Protein AF-A0A258KC80-F1 (afdb_monomer)

Foldseek 3Di:
DQQQDAAEQFDDPVRCPVCVLNVQLPNNVSYHPAPVSSVVVVVVCVVDPPVNVVSSVSSVVCVVPGRNPPVVVVVVVVVVVVVVCVVCVVVVNDDDDDCFCVVVQVVLVVVPPDPVDDNRRDPCPLVSSLVSVLVVCVVPNGDADPPRRHPVSSVVSVVD

Nearest PDB structures (foldseek):
  2xgm-assembly1_A  TM=9.323E-01  e=7.558E-03  Xanthomonas campestris
  5lvv-assembly1_A  TM=9.078E-01  e=8.008E-03  Homo sapiens
  2vsy-assembly1_A  TM=9.248E-01  e=1.700E-02  Xanthomonas campestris pv. campestris str. ATCC 33913
  5vie-assembly1_A  TM=9.342E-01  e=1.909E-02  Homo sapiens
  5djs-assembly1_A  TM=9.200E-01  e=2.271E-02  Thermobaculum terrenum

pLDDT: mean 93.63, std 6.07, range [62.66, 98.62]

Solvent-accessible surface area (backbone atoms only — not comparable to full-atom values): 9438 Å² total; per-residue (Å²): 136,49,74,80,65,77,38,65,34,43,92,51,73,81,44,29,48,64,37,51,50,33,41,34,54,71,42,56,92,34,50,22,81,44,72,66,56,39,53,54,50,52,51,50,46,73,72,32,64,65,62,45,48,52,51,26,52,50,34,57,74,37,53,92,74,23,65,66,66,40,59,69,59,51,52,51,57,51,51,53,49,51,52,50,56,49,51,34,51,76,69,70,62,62,84,79,79,88,61,74,66,46,68,60,52,53,53,50,49,60,72,63,67,38,99,92,49,68,69,78,73,58,86,61,60,64,61,55,51,47,54,53,48,39,59,46,30,78,78,51,80,70,80,65,43,96,81,86,47,30,65,68,54,49,56,58,49,76,74,108

Sequence (160 aa):
MAVPVLTLSGRGFASRVCGSLVRSAGLPELVCATAEDYVERAVALGADREGTRALHDRLEAHRSTCVLFDMDLLVRSVEDLFHDMVAEYQAGQRPTPNIANLEAYLEIGIELDRDDREMLTEVDFESLYKTALTRRHLARPLGPDNRLWTAEDIAAAERR

Radius of gyration: 21.9 Å; Cα contacts (8 Å, |Δi|>4): 125; chains: 1; bounding box: 41×44×55 Å

Structure (mmCIF, N/CA/C/O backbone):
data_AF-A0A258KC80-F1
#
_entry.id   AF-A0A258KC80-F1
#
loop_
_atom_site.group_PDB
_atom_site.id
_atom_site.type_symbol
_atom_site.label_atom_id
_atom_site.label_alt_id
_atom_site.label_comp_id
_atom_site.label_asym_id
_atom_site.label_entity_id
_atom_site.label_seq_id
_atom_site.pdbx_PDB_ins_code
_atom_site.Cartn_x
_atom_site.Cartn_y
_atom_site.Cartn_z
_atom_site.occupancy
_atom_site.B_iso_or_equiv
_atom_site.auth_seq_id
_atom_site.auth_comp_id
_atom_site.auth_asym_id
_atom_site.auth_atom_id
_atom_site.pdbx_PDB_model_num
ATOM 1 N N . MET A 1 1 ? 0.095 -5.485 -25.892 1.00 66.56 1 MET A N 1
ATOM 2 C CA . MET A 1 1 ? 0.895 -4.290 -25.570 1.00 66.56 1 MET A CA 1
ATOM 3 C C . MET A 1 1 ? 1.694 -4.620 -24.321 1.00 66.56 1 MET A C 1
ATOM 5 O O . MET A 1 1 ? 1.086 -4.747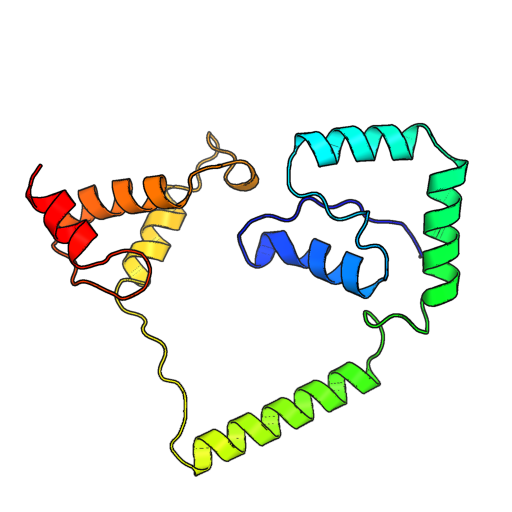 -23.267 1.00 66.56 1 MET A O 1
ATOM 9 N N . ALA A 1 2 ? 3.001 -4.836 -24.462 1.00 89.44 2 ALA A N 1
ATOM 10 C CA . ALA A 1 2 ? 3.934 -5.211 -23.396 1.00 89.44 2 ALA A CA 1
ATOM 11 C C . ALA A 1 2 ? 4.829 -4.020 -23.013 1.00 89.44 2 ALA A C 1
ATOM 13 O O . ALA A 1 2 ? 6.051 -4.074 -23.104 1.00 89.44 2 ALA A O 1
ATOM 14 N N . VAL A 1 3 ? 4.208 -2.896 -22.649 1.00 95.69 3 VAL A N 1
ATOM 15 C CA . VAL A 1 3 ? 4.941 -1.673 -22.293 1.00 95.69 3 VAL A CA 1
ATOM 16 C C . VAL A 1 3 ? 5.338 -1.745 -20.815 1.00 95.69 3 VAL A C 1
ATOM 18 O O . VAL A 1 3 ? 4.438 -1.846 -19.978 1.00 95.69 3 VAL A O 1
ATOM 21 N N . PRO A 1 4 ? 6.639 -1.693 -20.469 1.00 96.12 4 PRO A N 1
ATOM 22 C CA . PRO A 1 4 ? 7.069 -1.642 -19.076 1.00 96.12 4 PRO A CA 1
ATOM 23 C C . PRO A 1 4 ? 6.540 -0.387 -18.374 1.00 96.12 4 PRO A C 1
ATOM 25 O O . PRO A 1 4 ? 6.589 0.708 -18.933 1.00 96.12 4 PRO A O 1
ATOM 28 N N . VAL A 1 5 ? 6.048 -0.546 -17.144 1.00 97.50 5 VAL A N 1
ATOM 29 C CA . VAL A 1 5 ? 5.516 0.554 -16.327 1.00 97.50 5 VAL A CA 1
ATOM 30 C C . VAL A 1 5 ? 6.398 0.731 -15.100 1.00 97.50 5 VAL A C 1
ATOM 32 O O . VAL A 1 5 ? 6.487 -0.166 -14.265 1.00 97.50 5 VAL A O 1
ATOM 35 N N . LEU A 1 6 ? 7.035 1.896 -14.997 1.00 98.25 6 LEU A N 1
ATOM 36 C CA . LEU A 1 6 ? 7.726 2.349 -13.794 1.00 98.25 6 LEU A CA 1
ATOM 37 C C . LEU A 1 6 ? 6.710 3.003 -12.851 1.00 98.25 6 LEU A C 1
ATOM 39 O O . LEU A 1 6 ? 5.876 3.787 -13.299 1.00 98.25 6 LEU A O 1
ATOM 43 N N . THR A 1 7 ? 6.764 2.700 -11.555 1.00 97.38 7 THR A N 1
ATOM 44 C CA . THR A 1 7 ? 5.806 3.240 -10.576 1.00 97.38 7 THR A CA 1
ATOM 45 C C . THR A 1 7 ? 6.458 3.524 -9.234 1.00 97.38 7 THR A C 1
ATOM 47 O O . THR A 1 7 ? 7.255 2.731 -8.746 1.00 97.38 7 THR A O 1
ATOM 50 N N . LEU A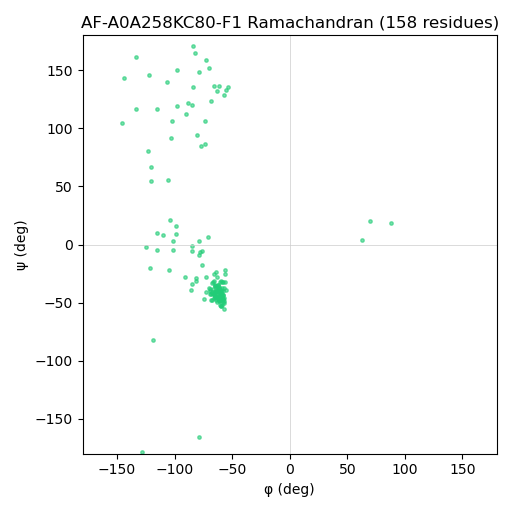 1 8 ? 6.040 4.605 -8.578 1.00 95.81 8 LEU A N 1
ATOM 51 C CA . LEU A 1 8 ? 6.329 4.866 -7.169 1.00 95.81 8 LEU A CA 1
ATOM 52 C C . LEU A 1 8 ? 5.242 4.219 -6.300 1.00 95.81 8 LEU A C 1
ATOM 54 O O . LEU A 1 8 ? 4.061 4.500 -6.487 1.00 95.81 8 LEU A O 1
ATOM 58 N N . SER A 1 9 ? 5.617 3.325 -5.383 1.00 93.88 9 SER A N 1
ATOM 59 C CA . SER A 1 9 ? 4.677 2.733 -4.424 1.00 93.88 9 SER A CA 1
ATOM 60 C C . SER A 1 9 ? 4.595 3.569 -3.157 1.00 93.88 9 SER A C 1
ATOM 62 O O . SER A 1 9 ? 5.533 3.591 -2.366 1.00 93.88 9 SER A O 1
ATOM 64 N N . GLY A 1 10 ? 3.441 4.196 -2.941 1.00 89.25 10 GLY A N 1
ATOM 65 C CA . GLY A 1 10 ? 3.165 4.930 -1.710 1.00 89.25 10 GLY A CA 1
ATOM 66 C C . GLY A 1 10 ? 2.780 4.025 -0.531 1.00 89.25 10 GLY A C 1
ATOM 67 O O . GLY A 1 10 ? 2.946 2.799 -0.540 1.00 89.25 10 GLY A O 1
ATOM 68 N N . ARG A 1 11 ? 2.230 4.653 0.513 1.00 85.81 11 ARG A N 1
ATOM 69 C CA . ARG A 1 11 ? 1.798 3.979 1.753 1.00 85.81 11 ARG A CA 1
ATOM 70 C C . ARG A 1 11 ? 0.336 3.525 1.724 1.00 85.81 11 ARG A C 1
ATOM 72 O O . ARG A 1 11 ? -0.016 2.559 2.394 1.00 85.81 11 ARG A O 1
ATOM 79 N N . GLY A 1 12 ? -0.506 4.223 0.964 1.00 85.50 12 GLY A N 1
ATOM 80 C CA . GLY A 1 12 ? -1.939 3.954 0.860 1.00 85.50 12 GLY A CA 1
ATOM 81 C C . GLY A 1 12 ? -2.268 2.836 -0.128 1.00 85.50 12 GLY A C 1
ATOM 82 O O . GLY A 1 12 ? -1.455 2.464 -0.969 1.00 85.50 12 GLY A O 1
ATOM 83 N N . PHE A 1 13 ? -3.493 2.316 -0.056 1.00 89.75 13 PHE A N 1
ATOM 84 C CA . PHE A 1 13 ? -3.962 1.279 -0.979 1.00 89.75 13 PHE A CA 1
ATOM 85 C C . PHE A 1 13 ? -3.907 1.748 -2.443 1.00 89.75 13 PHE A C 1
ATOM 87 O O . PHE A 1 13 ? -3.277 1.101 -3.279 1.00 89.75 13 PHE A O 1
ATOM 94 N N . ALA A 1 14 ? -4.500 2.912 -2.740 1.00 89.75 14 ALA A N 1
ATOM 95 C CA . ALA A 1 14 ? -4.586 3.445 -4.101 1.00 89.75 14 ALA A CA 1
ATOM 96 C C . ALA A 1 14 ? -3.202 3.673 -4.736 1.00 89.75 14 ALA A C 1
ATOM 98 O O . ALA A 1 14 ? -2.987 3.327 -5.896 1.00 89.75 14 ALA A O 1
ATOM 99 N N . SER A 1 15 ? -2.231 4.156 -3.956 1.00 91.00 15 SER A N 1
ATOM 100 C CA . SER A 1 15 ? -0.863 4.413 -4.423 1.00 91.00 15 SER A CA 1
ATOM 101 C C . SER A 1 15 ? 0.016 3.164 -4.532 1.00 91.00 15 SER A C 1
ATOM 103 O O . SER A 1 15 ? 1.190 3.264 -4.883 1.00 91.00 15 SER A O 1
ATOM 105 N N . ARG A 1 16 ? -0.532 1.975 -4.258 1.00 95.06 16 ARG A N 1
ATOM 106 C CA . ARG A 1 16 ? 0.169 0.686 -4.373 1.00 95.06 16 ARG A CA 1
ATOM 107 C C . ARG A 1 16 ? -0.424 -0.234 -5.435 1.00 95.06 16 ARG A C 1
ATOM 109 O O . ARG A 1 16 ? 0.164 -1.281 -5.703 1.00 95.06 16 ARG A O 1
ATOM 116 N N . VAL A 1 17 ? -1.537 0.152 -6.070 1.00 97.25 17 VAL A N 1
ATOM 117 C CA . VAL A 1 17 ? -2.198 -0.658 -7.108 1.00 97.25 17 VAL A CA 1
ATOM 118 C C . VAL A 1 17 ? -1.229 -0.955 -8.247 1.00 97.25 17 VAL A C 1
ATOM 120 O O . VAL A 1 17 ? -0.954 -2.119 -8.525 1.00 97.25 17 VAL A O 1
ATOM 123 N N . CYS A 1 18 ? -0.638 0.079 -8.855 1.00 97.44 18 CYS A N 1
ATOM 124 C CA . CYS A 1 18 ? 0.302 -0.107 -9.960 1.00 97.44 18 CYS A CA 1
ATOM 125 C C . CYS A 1 18 ? 1.514 -0.957 -9.541 1.00 97.44 18 CYS A C 1
ATOM 127 O O . CYS A 1 18 ? 1.883 -1.889 -10.250 1.00 97.44 18 CYS A O 1
ATOM 129 N N . GLY A 1 19 ? 2.056 -0.728 -8.339 1.00 97.31 19 GLY A N 1
ATOM 130 C CA . GLY A 1 19 ? 3.136 -1.546 -7.782 1.00 97.31 19 GLY A CA 1
ATOM 131 C C . GLY A 1 19 ? 2.776 -3.030 -7.657 1.00 97.31 19 GLY A C 1
ATOM 132 O O . GLY A 1 19 ? 3.603 -3.886 -7.970 1.00 97.31 19 GLY A O 1
ATOM 133 N N . SER A 1 20 ? 1.544 -3.355 -7.254 1.00 97.50 20 SER A N 1
ATOM 134 C CA . SER A 1 20 ? 1.054 -4.739 -7.229 1.00 97.50 20 SER A CA 1
ATOM 135 C C . SER A 1 20 ? 0.963 -5.332 -8.634 1.00 97.50 20 SER A C 1
ATOM 137 O O . SER A 1 20 ? 1.414 -6.454 -8.842 1.00 97.50 20 SER A O 1
ATOM 139 N N . LEU A 1 21 ? 0.429 -4.584 -9.608 1.00 97.19 21 LEU A N 1
ATOM 140 C CA . LEU A 1 21 ? 0.292 -5.058 -10.991 1.00 97.19 21 LEU A CA 1
ATOM 141 C C . LEU A 1 21 ? 1.663 -5.343 -11.617 1.00 97.19 21 LEU A C 1
ATOM 143 O O . LEU A 1 21 ? 1.866 -6.398 -12.209 1.00 97.19 21 LEU A O 1
ATOM 147 N N . VAL A 1 22 ? 2.619 -4.431 -11.431 1.00 97.62 22 VAL A N 1
ATOM 148 C CA . VAL A 1 22 ? 3.995 -4.548 -11.935 1.00 97.62 22 VAL A CA 1
ATOM 149 C C . VAL A 1 22 ? 4.711 -5.768 -11.340 1.00 97.62 22 VAL A C 1
ATOM 151 O O . VAL A 1 22 ? 5.382 -6.508 -12.063 1.00 97.62 22 VAL A O 1
ATOM 154 N N . ARG A 1 23 ? 4.518 -6.045 -10.041 1.00 97.62 23 ARG A N 1
ATOM 155 C CA . ARG A 1 23 ? 5.031 -7.267 -9.397 1.00 97.62 23 ARG A CA 1
ATOM 156 C C . ARG A 1 23 ? 4.390 -8.525 -9.978 1.00 97.62 23 ARG A C 1
ATOM 158 O O . ARG A 1 23 ? 5.116 -9.445 -10.342 1.00 97.62 23 ARG A O 1
ATOM 165 N N . SER A 1 24 ? 3.064 -8.551 -10.121 1.00 97.19 24 SER A N 1
ATOM 166 C CA . SER A 1 24 ? 2.337 -9.691 -10.701 1.00 97.19 24 SER A CA 1
ATOM 167 C C . SER A 1 24 ? 2.655 -9.923 -12.184 1.00 97.19 24 SER A C 1
ATOM 169 O O . SER A 1 24 ? 2.545 -11.050 -12.666 1.00 97.19 24 SER A O 1
ATOM 171 N N . ALA A 1 25 ? 3.078 -8.881 -12.906 1.00 96.75 25 ALA A N 1
ATOM 172 C CA . ALA A 1 25 ? 3.585 -8.969 -14.275 1.00 96.75 25 ALA A CA 1
ATOM 173 C C . ALA A 1 25 ? 5.038 -9.481 -14.361 1.00 96.75 25 ALA A C 1
ATOM 175 O O . ALA A 1 25 ? 5.529 -9.719 -15.462 1.00 96.75 25 ALA A O 1
ATOM 176 N N . GLY A 1 26 ? 5.726 -9.662 -13.227 1.00 95.88 26 GLY A N 1
ATOM 177 C CA . GLY A 1 26 ? 7.081 -10.219 -13.169 1.00 95.88 26 GLY A CA 1
ATOM 178 C C . GLY A 1 26 ? 8.215 -9.199 -13.304 1.00 95.88 26 GLY A C 1
ATOM 179 O O . GLY A 1 26 ? 9.342 -9.604 -13.592 1.00 95.88 26 GLY A O 1
ATOM 180 N N . LEU A 1 27 ? 7.940 -7.904 -13.092 1.00 97.50 27 LEU A N 1
ATOM 181 C CA . LEU A 1 27 ? 8.941 -6.827 -13.124 1.00 97.50 27 LEU A CA 1
ATOM 182 C C . LEU A 1 27 ? 9.036 -6.057 -11.784 1.00 97.50 27 LEU A C 1
ATOM 184 O O . LEU A 1 27 ? 8.882 -4.834 -11.769 1.00 97.50 27 LEU A O 1
ATOM 188 N N . PRO A 1 28 ? 9.258 -6.713 -10.624 1.00 97.38 28 PRO A N 1
ATOM 189 C CA . PRO A 1 28 ? 9.347 -6.026 -9.327 1.00 97.38 28 PRO A CA 1
ATOM 190 C C . PRO A 1 28 ? 10.416 -4.918 -9.283 1.00 97.38 28 PRO A C 1
ATOM 192 O O . PRO A 1 28 ? 10.278 -3.964 -8.518 1.00 97.38 28 PRO A O 1
ATOM 195 N N . GLU A 1 29 ? 11.442 -5.008 -10.128 1.00 97.38 29 GLU A N 1
ATOM 196 C CA . GLU A 1 29 ? 12.492 -4.013 -10.337 1.00 97.38 29 GLU A CA 1
ATOM 197 C C . GLU A 1 29 ? 12.028 -2.747 -11.067 1.00 97.38 29 GLU A C 1
ATOM 199 O O . GLU A 1 29 ? 12.864 -1.916 -11.402 1.00 97.38 29 GLU A O 1
ATOM 204 N N . LEU A 1 30 ? 10.728 -2.574 -11.327 1.00 98.19 30 LEU A N 1
ATOM 205 C CA . LEU A 1 30 ? 10.115 -1.320 -11.791 1.00 98.19 30 LEU A CA 1
ATOM 206 C C . LEU A 1 30 ? 9.227 -0.662 -10.724 1.00 98.19 30 LEU A C 1
ATOM 208 O O . LEU A 1 30 ? 8.536 0.321 -10.986 1.00 98.19 30 LEU A O 1
ATOM 212 N N . VAL A 1 31 ? 9.261 -1.185 -9.496 1.00 98.12 31 VAL A N 1
ATOM 213 C CA . VAL A 1 31 ? 8.595 -0.573 -8.347 1.00 98.12 31 VAL A CA 1
ATOM 214 C C . VAL A 1 31 ? 9.607 0.237 -7.538 1.00 98.12 31 VAL A C 1
ATOM 216 O O . VAL A 1 31 ? 10.596 -0.312 -7.054 1.00 98.12 31 VAL A O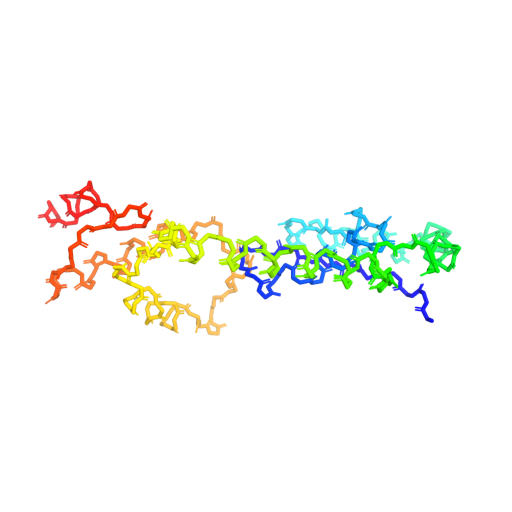 1
ATOM 219 N N . CYS A 1 32 ? 9.376 1.537 -7.407 1.00 97.19 32 CYS A N 1
ATOM 220 C CA . CYS A 1 32 ? 10.195 2.482 -6.647 1.00 97.19 32 CYS A CA 1
ATOM 221 C C . CYS A 1 32 ? 9.612 2.727 -5.260 1.00 97.19 32 CYS A C 1
ATOM 223 O O . CYS A 1 32 ? 8.393 2.655 -5.073 1.00 97.19 32 CYS A O 1
ATOM 225 N N . ALA A 1 33 ? 10.486 3.025 -4.299 1.00 92.56 33 ALA A N 1
ATOM 226 C CA . ALA A 1 33 ? 10.096 3.352 -2.926 1.00 92.56 33 ALA A CA 1
ATOM 227 C C . ALA A 1 33 ? 10.209 4.851 -2.605 1.00 92.56 33 ALA A C 1
ATOM 229 O O . ALA A 1 33 ? 9.547 5.315 -1.680 1.00 92.56 33 ALA A O 1
ATOM 230 N N . THR A 1 34 ? 11.017 5.601 -3.362 1.00 92.12 34 THR A N 1
ATOM 231 C CA . THR A 1 34 ? 11.183 7.052 -3.199 1.00 92.12 34 THR A CA 1
ATOM 232 C C . THR A 1 34 ? 11.105 7.773 -4.543 1.00 92.12 34 THR A C 1
ATOM 234 O O . THR A 1 34 ? 11.245 7.156 -5.606 1.00 92.12 34 THR A O 1
ATOM 237 N N . ALA A 1 35 ? 10.863 9.084 -4.500 1.00 92.62 35 ALA A N 1
ATOM 238 C CA . ALA A 1 35 ? 10.810 9.918 -5.696 1.00 92.62 35 ALA A CA 1
ATOM 239 C C . ALA A 1 35 ? 12.178 9.994 -6.398 1.00 92.62 35 ALA A C 1
ATOM 241 O O . ALA A 1 35 ? 12.239 9.980 -7.625 1.00 92.62 35 ALA A O 1
ATOM 242 N N . GLU A 1 36 ? 13.271 10.007 -5.634 1.00 94.50 36 GLU A N 1
ATOM 243 C CA . GLU A 1 36 ? 14.639 10.034 -6.157 1.00 94.50 36 GLU A CA 1
ATOM 244 C C . GLU A 1 36 ? 14.953 8.765 -6.959 1.00 94.50 36 GLU A C 1
ATOM 246 O O . GLU A 1 36 ? 15.374 8.867 -8.110 1.00 94.50 36 GLU A O 1
ATOM 251 N N . ASP A 1 37 ? 14.664 7.581 -6.402 1.00 95.94 37 ASP A N 1
ATOM 252 C CA . ASP A 1 37 ? 14.825 6.290 -7.092 1.00 95.94 37 ASP A CA 1
ATOM 253 C C . ASP A 1 37 ? 13.940 6.214 -8.345 1.00 95.94 37 ASP A C 1
ATOM 255 O O . ASP A 1 37 ? 14.370 5.737 -9.394 1.00 95.94 37 ASP A O 1
ATOM 259 N N . TYR A 1 38 ? 12.717 6.749 -8.280 1.00 97.06 38 TYR A N 1
ATOM 260 C CA . TYR A 1 38 ? 11.847 6.837 -9.452 1.00 97.06 38 TYR A CA 1
ATOM 261 C C . TYR A 1 38 ? 12.480 7.653 -10.586 1.00 97.06 38 TYR A C 1
ATOM 263 O O . TYR A 1 38 ? 12.504 7.199 -11.731 1.00 97.06 38 TYR A O 1
ATOM 271 N N . VAL A 1 39 ? 13.024 8.834 -10.285 1.00 97.50 39 VAL A N 1
ATOM 272 C CA . VAL A 1 39 ? 13.664 9.694 -11.291 1.00 97.50 39 VAL A CA 1
ATOM 273 C C . VAL A 1 39 ? 14.943 9.057 -11.831 1.00 97.50 39 VAL A C 1
ATOM 275 O O . VAL A 1 39 ? 15.112 8.984 -13.048 1.00 97.50 39 VAL A O 1
ATOM 278 N N . GLU A 1 40 ? 15.823 8.564 -10.959 1.00 98.06 40 GLU A N 1
ATOM 279 C CA . GLU A 1 40 ? 17.084 7.929 -11.359 1.00 98.06 40 GLU A CA 1
ATOM 280 C C . GLU A 1 40 ? 16.831 6.741 -12.296 1.00 98.06 40 GLU A C 1
ATOM 282 O O . GLU A 1 40 ? 17.431 6.636 -13.370 1.00 98.06 40 GLU A O 1
ATOM 287 N N . ARG A 1 41 ? 15.866 5.890 -11.942 1.00 97.75 41 ARG A N 1
ATOM 288 C CA . ARG A 1 41 ? 15.501 4.712 -12.730 1.00 97.75 41 ARG A CA 1
ATOM 289 C C . ARG A 1 41 ? 14.826 5.080 -14.047 1.00 97.75 41 ARG A C 1
ATOM 291 O O . ARG A 1 41 ? 15.123 4.458 -15.064 1.00 97.75 41 ARG A O 1
ATOM 298 N N . ALA A 1 42 ? 13.982 6.113 -14.069 1.00 98.19 42 ALA A N 1
ATOM 299 C CA . ALA A 1 42 ? 13.405 6.629 -15.310 1.00 98.19 42 ALA A CA 1
ATOM 300 C C . ALA A 1 42 ? 14.490 7.125 -16.282 1.00 98.19 42 ALA A C 1
ATOM 302 O O . ALA A 1 42 ? 14.445 6.810 -17.473 1.00 98.19 42 ALA A O 1
ATOM 303 N N . VAL A 1 43 ? 15.485 7.861 -15.774 1.00 98.38 43 VAL A N 1
ATOM 304 C CA . VAL A 1 43 ? 16.621 8.347 -16.572 1.00 98.38 43 VAL A CA 1
ATOM 305 C C . VAL A 1 43 ? 17.468 7.180 -17.081 1.00 98.38 43 VAL A C 1
ATOM 307 O O . VAL A 1 43 ? 17.787 7.145 -18.270 1.00 98.38 43 VAL A O 1
ATOM 310 N N . ALA A 1 44 ? 17.782 6.205 -16.224 1.00 97.50 44 ALA A N 1
ATOM 311 C CA . ALA A 1 44 ? 18.548 5.021 -16.607 1.00 97.50 44 ALA A CA 1
ATOM 312 C C . ALA A 1 44 ? 17.852 4.219 -17.721 1.00 97.50 44 ALA A C 1
ATOM 314 O O . ALA A 1 44 ? 18.483 3.888 -18.723 1.00 97.50 44 ALA A O 1
ATOM 315 N N . LEU A 1 45 ? 16.540 3.985 -17.600 1.00 97.38 45 LEU A N 1
ATOM 316 C CA . LEU A 1 45 ? 15.737 3.319 -18.634 1.00 97.38 45 LEU A CA 1
ATOM 317 C C . LEU A 1 45 ? 15.723 4.110 -19.951 1.00 97.38 45 LEU A C 1
ATOM 319 O O . LEU A 1 45 ? 15.859 3.534 -21.028 1.00 97.38 45 LEU A O 1
ATOM 323 N N . GLY A 1 46 ? 15.599 5.439 -19.881 1.00 97.00 46 GLY A N 1
ATOM 324 C CA . GLY A 1 46 ? 15.635 6.302 -21.063 1.00 97.00 46 GLY A CA 1
ATOM 325 C C . GLY A 1 46 ? 16.994 6.321 -21.774 1.00 97.00 46 GLY A C 1
ATOM 326 O O . GLY A 1 46 ? 17.044 6.466 -22.998 1.00 97.00 46 GLY A O 1
ATOM 327 N N . ALA A 1 47 ? 18.085 6.159 -21.023 1.00 97.69 47 ALA A N 1
ATOM 328 C CA . ALA A 1 47 ? 19.446 6.109 -21.551 1.00 97.69 47 ALA A CA 1
ATOM 329 C C . ALA A 1 47 ? 19.823 4.723 -22.109 1.00 97.69 47 ALA A C 1
ATOM 331 O O . ALA A 1 47 ? 20.580 4.644 -23.079 1.00 97.69 47 ALA A O 1
ATOM 332 N N . ASP A 1 48 ? 19.279 3.642 -21.543 1.00 97.31 48 ASP A N 1
ATOM 333 C CA . ASP A 1 48 ? 19.555 2.262 -21.947 1.00 97.31 48 ASP A CA 1
ATOM 334 C C . ASP A 1 48 ? 18.411 1.654 -22.778 1.00 97.31 48 ASP A C 1
ATOM 336 O O . ASP A 1 48 ? 17.456 1.039 -22.284 1.00 97.31 48 ASP A O 1
ATOM 340 N N . ARG A 1 49 ? 18.535 1.796 -24.101 1.00 96.25 49 ARG A N 1
ATOM 341 C CA . ARG A 1 49 ? 17.577 1.220 -25.056 1.00 96.25 49 ARG A CA 1
ATOM 342 C C . ARG A 1 49 ? 17.594 -0.307 -25.063 1.00 96.25 49 ARG A C 1
ATOM 344 O O . ARG A 1 49 ? 16.558 -0.904 -25.352 1.00 96.25 49 ARG A O 1
ATOM 351 N N . GLU A 1 50 ? 18.743 -0.932 -24.813 1.00 97.56 50 GLU A N 1
ATOM 352 C CA . GLU A 1 50 ? 18.875 -2.390 -24.851 1.00 97.56 50 GLU A CA 1
ATOM 353 C C . GLU A 1 50 ? 18.229 -3.013 -23.612 1.00 97.56 50 GLU A C 1
ATOM 355 O O . GLU A 1 50 ? 17.380 -3.896 -23.751 1.00 97.56 50 GLU A O 1
ATOM 360 N N . GLY A 1 51 ? 18.511 -2.472 -22.424 1.00 96.62 51 GLY A N 1
ATOM 361 C CA . GLY A 1 51 ? 17.851 -2.867 -21.181 1.00 96.62 51 GLY A CA 1
ATOM 362 C C . GLY A 1 51 ? 16.336 -2.663 -21.226 1.00 96.62 51 GLY A C 1
ATOM 363 O O . GLY A 1 51 ? 15.574 -3.567 -20.875 1.00 96.62 51 GLY A O 1
ATOM 364 N N . THR A 1 52 ? 15.864 -1.529 -21.755 1.00 96.56 52 THR A N 1
ATOM 365 C CA . THR A 1 52 ? 14.419 -1.287 -21.921 1.00 96.56 52 THR A CA 1
ATOM 366 C C . THR A 1 52 ? 13.772 -2.283 -22.887 1.00 96.56 52 THR A C 1
ATOM 368 O O . THR A 1 52 ? 12.667 -2.770 -22.634 1.00 96.56 52 THR A O 1
ATOM 371 N N . ARG A 1 53 ? 14.462 -2.645 -23.977 1.00 96.94 53 ARG A N 1
ATOM 372 C CA . ARG A 1 53 ? 13.987 -3.685 -24.897 1.00 96.94 53 ARG A CA 1
ATOM 373 C C . ARG A 1 53 ? 13.934 -5.054 -24.219 1.00 96.94 53 ARG A C 1
ATOM 375 O O . ARG A 1 53 ? 12.951 -5.764 -24.394 1.00 96.94 53 ARG A O 1
ATOM 382 N N . ALA A 1 54 ? 14.920 -5.395 -23.393 1.00 97.31 54 ALA A N 1
ATOM 383 C CA . ALA A 1 54 ? 14.914 -6.646 -22.639 1.00 97.31 54 ALA A CA 1
ATOM 384 C C . ALA A 1 54 ? 13.716 -6.742 -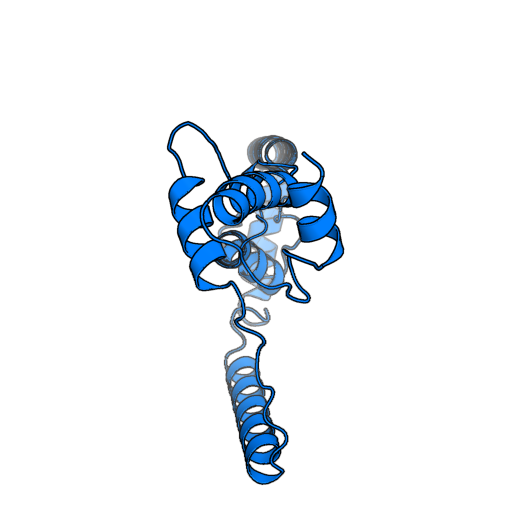21.672 1.00 97.31 54 ALA A C 1
ATOM 386 O O . ALA A 1 54 ? 13.128 -7.815 -21.526 1.00 97.31 54 ALA A O 1
ATOM 387 N N . LEU A 1 55 ? 13.307 -5.632 -21.044 1.00 97.56 55 LEU A N 1
ATOM 388 C CA . LEU A 1 55 ? 12.096 -5.582 -20.210 1.00 97.56 55 LEU A CA 1
ATOM 389 C C . LEU A 1 55 ? 10.818 -5.809 -21.028 1.00 97.56 55 LEU A C 1
ATOM 391 O O . LEU A 1 55 ? 9.958 -6.586 -20.614 1.00 97.56 55 LEU A O 1
ATOM 395 N N . HIS A 1 56 ? 10.704 -5.163 -22.191 1.00 97.00 56 HIS A N 1
ATOM 396 C CA . HIS A 1 56 ? 9.595 -5.387 -23.123 1.00 97.00 56 HIS A CA 1
ATOM 397 C C . HIS A 1 56 ? 9.519 -6.857 -23.560 1.00 97.00 56 HIS A C 1
ATOM 399 O O . HIS A 1 56 ? 8.462 -7.481 -23.473 1.00 97.00 56 HIS A O 1
ATOM 405 N N . ASP A 1 57 ? 10.646 -7.430 -23.984 1.00 97.06 57 ASP A N 1
ATOM 406 C CA . ASP A 1 57 ? 10.705 -8.801 -24.493 1.00 97.06 57 ASP A CA 1
ATOM 407 C C . ASP A 1 57 ? 10.370 -9.819 -23.389 1.00 97.06 57 ASP A C 1
ATOM 409 O O . ASP A 1 57 ? 9.656 -10.791 -23.638 1.00 97.06 57 ASP A O 1
ATOM 413 N N . ARG A 1 58 ? 10.781 -9.556 -22.139 1.00 96.38 58 ARG A N 1
ATOM 414 C CA . ARG A 1 58 ? 10.346 -10.336 -20.969 1.00 96.38 58 ARG A CA 1
ATOM 415 C C . ARG A 1 58 ? 8.838 -10.265 -20.752 1.00 96.38 58 ARG A C 1
ATOM 417 O O . ARG A 1 58 ? 8.237 -11.309 -20.503 1.00 96.38 58 ARG A O 1
ATOM 424 N N . LEU A 1 59 ? 8.228 -9.081 -20.829 1.00 96.50 59 LEU A N 1
ATOM 425 C CA . LEU A 1 59 ? 6.778 -8.938 -20.671 1.00 96.50 59 LEU A CA 1
ATOM 426 C C . LEU A 1 59 ? 6.017 -9.685 -21.761 1.00 96.50 59 LEU A C 1
ATOM 428 O O . LEU A 1 59 ? 5.057 -10.379 -21.446 1.00 96.50 59 LEU A O 1
ATOM 432 N N . GLU A 1 60 ? 6.442 -9.570 -23.019 1.00 96.50 60 GLU A N 1
ATOM 433 C CA . GLU A 1 60 ? 5.771 -10.252 -24.127 1.00 96.50 60 GLU A CA 1
ATOM 434 C C . GLU A 1 60 ? 5.902 -11.778 -23.997 1.00 96.50 60 GLU A C 1
ATOM 436 O O . GLU A 1 60 ? 4.906 -12.486 -24.136 1.00 96.50 60 GLU A O 1
ATOM 441 N N . ALA A 1 61 ? 7.088 -12.282 -23.629 1.00 95.44 61 ALA A N 1
ATOM 442 C CA . ALA A 1 61 ? 7.332 -13.715 -23.451 1.00 95.44 61 ALA A CA 1
ATOM 443 C C . ALA A 1 61 ? 6.502 -14.346 -22.319 1.00 95.44 61 ALA A C 1
ATOM 445 O O . ALA A 1 61 ? 6.057 -15.483 -22.449 1.00 95.44 61 ALA A O 1
ATOM 446 N N . HIS A 1 62 ? 6.280 -13.620 -21.219 1.00 93.69 62 HIS A N 1
ATOM 447 C CA . HIS A 1 62 ? 5.572 -14.142 -20.042 1.00 93.69 62 HIS A CA 1
ATOM 448 C C . HIS A 1 62 ? 4.114 -13.686 -19.957 1.00 93.69 62 HIS A C 1
ATOM 450 O O . HIS A 1 62 ? 3.427 -14.014 -18.993 1.00 93.69 62 HIS A O 1
ATOM 456 N N . ARG A 1 63 ? 3.611 -12.933 -20.941 1.00 92.12 63 ARG A N 1
ATOM 457 C CA . ARG A 1 63 ? 2.278 -12.319 -20.885 1.00 92.12 63 ARG A CA 1
ATOM 458 C C . ARG A 1 63 ? 1.157 -13.326 -20.636 1.00 92.12 63 ARG A C 1
ATOM 460 O O . ARG A 1 63 ? 0.216 -13.011 -19.919 1.00 92.12 63 ARG A O 1
ATOM 467 N N . SER A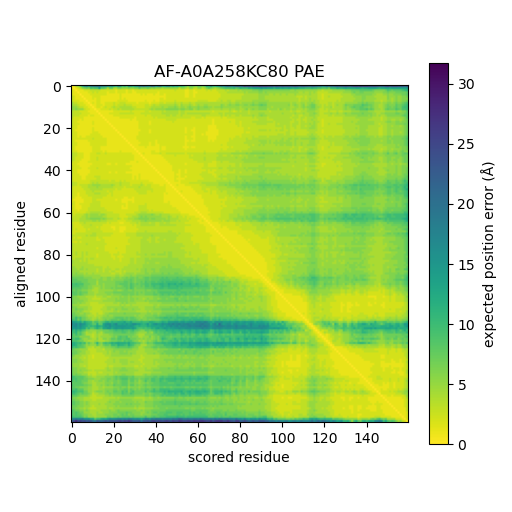 1 64 ? 1.240 -14.509 -21.242 1.00 91.88 64 SER A N 1
ATOM 468 C CA . SER A 1 64 ? 0.232 -15.568 -21.102 1.00 91.88 64 SER A CA 1
ATOM 469 C C . SER A 1 64 ? 0.432 -16.453 -19.871 1.00 91.88 64 SER A C 1
ATOM 471 O O . SER A 1 64 ? -0.385 -17.332 -19.630 1.00 91.88 64 SER A O 1
ATOM 473 N N . THR A 1 65 ? 1.527 -16.272 -19.132 1.00 94.19 65 THR A N 1
ATOM 474 C CA . THR A 1 65 ? 1.902 -17.125 -17.993 1.00 94.19 65 THR A CA 1
ATOM 475 C C . THR A 1 65 ? 2.124 -16.336 -16.705 1.00 94.19 65 THR A C 1
ATOM 477 O O . THR A 1 65 ? 2.466 -16.927 -15.684 1.00 94.19 65 THR A O 1
ATOM 480 N N . CYS A 1 66 ? 2.011 -15.006 -16.731 1.00 95.12 66 CYS A N 1
ATOM 481 C CA . CYS A 1 66 ? 2.187 -14.181 -15.546 1.00 95.12 66 CYS A CA 1
ATOM 482 C C . CYS A 1 66 ? 0.934 -14.215 -14.667 1.00 95.12 66 CYS A C 1
ATOM 484 O O . CYS A 1 66 ? -0.194 -14.295 -15.153 1.00 95.12 66 CYS A O 1
ATOM 486 N N . VAL A 1 67 ? 1.144 -14.084 -13.356 1.00 96.12 67 VAL A N 1
ATOM 487 C CA . VAL A 1 67 ? 0.068 -14.114 -12.353 1.00 96.12 67 VAL A CA 1
ATOM 488 C C . VAL A 1 67 ? -0.974 -13.026 -12.617 1.00 96.12 67 VAL A C 1
ATOM 490 O O . VAL A 1 67 ? -2.153 -13.227 -12.356 1.00 96.12 67 VAL A O 1
ATOM 493 N N . LEU A 1 68 ? -0.556 -11.881 -13.168 1.00 95.88 68 LEU A N 1
ATOM 494 C CA . LEU A 1 68 ? -1.446 -10.755 -13.457 1.00 95.88 68 LEU A CA 1
ATOM 495 C C . LEU A 1 68 ? -2.638 -11.122 -14.362 1.00 95.88 68 LEU A C 1
ATOM 497 O O . LEU A 1 68 ? -3.700 -10.521 -14.217 1.00 95.88 68 LEU A O 1
ATOM 501 N N . PHE A 1 69 ? -2.469 -12.071 -15.288 1.00 95.81 69 PHE A N 1
ATOM 502 C CA . PHE A 1 69 ? -3.513 -12.476 -16.238 1.00 95.81 69 PHE A CA 1
ATOM 503 C C . PHE A 1 69 ? -3.982 -13.927 -16.054 1.00 95.81 69 PHE A C 1
ATOM 505 O O . PHE A 1 69 ? -4.738 -14.429 -16.887 1.00 95.81 69 PHE A O 1
ATOM 512 N N . ASP A 1 70 ? -3.574 -14.595 -14.972 1.00 96.69 70 ASP A N 1
ATOM 513 C CA . ASP A 1 70 ? -4.050 -15.937 -14.634 1.00 96.69 70 ASP A CA 1
ATOM 514 C C . ASP A 1 70 ? -5.460 -15.863 -14.020 1.00 96.69 70 ASP A C 1
ATOM 516 O O . ASP A 1 70 ? -5.653 -15.786 -12.803 1.00 96.69 70 ASP A O 1
ATOM 520 N N . MET A 1 71 ? -6.464 -15.835 -14.898 1.00 96.56 71 MET A N 1
ATOM 521 C CA . MET A 1 71 ? -7.871 -15.746 -14.504 1.00 96.56 71 MET A CA 1
ATOM 522 C C . MET A 1 71 ? -8.359 -17.002 -13.784 1.00 96.56 71 MET A C 1
ATOM 524 O O . MET A 1 71 ? -9.185 -16.892 -12.881 1.00 96.56 71 MET A O 1
ATOM 528 N N . ASP A 1 72 ? -7.842 -18.176 -14.144 1.00 97.44 72 ASP A N 1
ATOM 529 C CA . ASP A 1 72 ? -8.251 -19.427 -13.511 1.00 97.44 72 ASP A CA 1
ATOM 530 C C . ASP A 1 72 ? -7.745 -19.487 -12.065 1.00 97.44 72 ASP A C 1
ATOM 532 O O . ASP A 1 72 ? -8.473 -19.920 -11.172 1.00 97.44 72 ASP A O 1
ATOM 536 N N . LEU A 1 73 ? -6.513 -19.030 -11.809 1.00 96.75 73 LEU A N 1
ATOM 537 C CA . LEU A 1 73 ? -6.007 -18.848 -10.449 1.00 96.75 73 LEU A CA 1
ATOM 538 C C . LEU A 1 73 ? -6.857 -17.847 -9.671 1.00 96.75 73 LEU A C 1
ATOM 540 O O . LEU A 1 73 ? -7.263 -18.159 -8.554 1.00 96.75 73 LEU A O 1
ATOM 544 N N . LEU A 1 74 ? -7.150 -16.680 -10.256 1.00 97.25 74 LEU A N 1
ATOM 545 C CA . LEU A 1 74 ? -7.958 -15.654 -9.599 1.00 97.25 74 LEU A CA 1
ATOM 546 C C . LEU A 1 74 ? -9.331 -16.195 -9.183 1.00 97.25 74 LEU A C 1
ATOM 548 O O . LEU A 1 74 ? -9.728 -16.006 -8.036 1.00 97.25 74 LEU A O 1
ATOM 552 N N . VAL A 1 75 ? -10.040 -16.868 -10.094 1.00 98.38 75 VAL A N 1
ATOM 553 C CA . VAL A 1 75 ? -11.368 -17.434 -9.819 1.00 98.38 75 VAL A CA 1
ATOM 554 C C . VAL A 1 75 ? -11.292 -18.441 -8.679 1.00 98.38 75 VAL A C 1
ATOM 556 O O . VAL A 1 75 ? -11.987 -18.253 -7.684 1.00 98.38 75 VAL A O 1
ATOM 559 N N . ARG A 1 76 ? -10.390 -19.430 -8.763 1.00 98.50 76 ARG A N 1
ATOM 560 C CA . ARG A 1 76 ? -10.237 -20.441 -7.704 1.00 98.50 76 ARG A CA 1
ATOM 561 C C . ARG A 1 76 ? -9.913 -19.810 -6.351 1.00 98.50 76 ARG A C 1
ATOM 563 O O . ARG A 1 76 ? -10.556 -20.125 -5.362 1.00 98.50 76 ARG A O 1
ATOM 570 N N . SER A 1 77 ? -8.961 -18.875 -6.304 1.00 98.06 77 SER A N 1
ATOM 571 C CA . SER A 1 77 ? -8.586 -18.206 -5.052 1.00 98.06 77 SER A CA 1
ATOM 572 C C . SER A 1 77 ? -9.733 -17.395 -4.445 1.00 98.06 77 SER A C 1
ATOM 574 O O . SER A 1 77 ? -9.856 -17.336 -3.225 1.00 98.06 77 SER A O 1
ATOM 576 N N . VAL A 1 78 ? -10.574 -16.763 -5.268 1.00 98.38 78 VAL A N 1
ATOM 577 C CA . VAL A 1 78 ? -11.752 -16.026 -4.787 1.00 98.38 78 VAL A CA 1
ATOM 578 C C . VAL A 1 78 ? -12.848 -16.980 -4.303 1.00 98.38 78 VAL A C 1
ATOM 580 O O . VAL A 1 78 ? -13.459 -16.715 -3.271 1.00 98.38 78 VAL A O 1
ATOM 583 N N . GLU A 1 79 ? -13.084 -18.088 -5.006 1.00 98.62 79 GLU A N 1
ATOM 584 C CA . GLU A 1 79 ? -14.038 -19.126 -4.593 1.00 98.62 79 GLU A CA 1
ATOM 585 C C . GLU A 1 79 ? -13.637 -19.762 -3.256 1.00 98.62 79 GLU A C 1
ATOM 587 O O . GLU A 1 79 ? -14.472 -19.850 -2.353 1.00 98.62 79 GLU A O 1
ATOM 592 N N . ASP A 1 80 ? -12.360 -20.118 -3.098 1.00 98.56 80 ASP A N 1
ATOM 593 C CA . ASP A 1 80 ? -11.807 -20.645 -1.846 1.00 98.56 80 ASP A CA 1
ATOM 594 C C . ASP A 1 80 ? -12.008 -19.642 -0.696 1.00 98.56 80 ASP A C 1
ATOM 596 O O . ASP A 1 80 ? -12.549 -19.994 0.353 1.00 98.56 80 ASP A O 1
ATOM 600 N N . LEU A 1 81 ? -11.690 -18.358 -0.921 1.00 97.94 81 LEU A N 1
ATOM 601 C CA . LEU A 1 81 ? -11.924 -17.299 0.067 1.00 97.94 81 LEU A CA 1
ATOM 602 C C . LEU A 1 81 ? -13.407 -17.160 0.436 1.00 97.94 81 LEU A C 1
ATOM 604 O O . LEU A 1 81 ? -13.733 -16.955 1.604 1.00 97.94 81 LEU A O 1
ATOM 608 N N . PHE A 1 82 ? -14.326 -17.273 -0.524 1.00 98.06 82 PHE A N 1
ATOM 609 C CA . PHE A 1 82 ? -15.757 -17.233 -0.221 1.00 98.06 82 PHE A CA 1
ATOM 610 C C . PHE A 1 82 ? -16.213 -18.443 0.594 1.00 98.06 82 PHE A C 1
ATOM 612 O O . PHE A 1 82 ? -17.034 -18.276 1.501 1.00 98.06 82 PHE A O 1
ATOM 619 N N . HIS A 1 83 ? -15.682 -19.635 0.322 1.00 98.25 83 HIS A N 1
ATOM 620 C CA . HIS A 1 83 ? -15.945 -20.814 1.145 1.00 98.25 83 HIS A CA 1
ATOM 621 C C . HIS A 1 83 ? -15.467 -20.617 2.586 1.00 98.25 83 HIS A C 1
ATOM 623 O O . HIS A 1 83 ? -16.243 -20.869 3.514 1.00 98.25 83 HIS A O 1
ATOM 629 N N . ASP A 1 84 ? -14.258 -20.087 2.773 1.00 97.19 84 ASP A N 1
ATOM 630 C CA . ASP A 1 84 ? -13.702 -19.790 4.095 1.00 97.19 84 ASP A CA 1
ATOM 631 C C . ASP A 1 84 ? -14.556 -18.757 4.845 1.00 97.19 84 ASP A C 1
ATOM 633 O O . ASP A 1 84 ? -14.975 -18.993 5.980 1.00 97.19 84 ASP A O 1
ATOM 637 N N . MET A 1 85 ? -14.926 -17.653 4.186 1.00 96.88 85 MET A N 1
ATOM 638 C CA . MET A 1 85 ? -15.785 -16.616 4.774 1.00 96.88 85 MET A CA 1
ATOM 639 C C . MET A 1 85 ? -17.155 -17.165 5.208 1.00 96.88 85 MET A C 1
ATOM 641 O O . MET A 1 85 ? -17.701 -16.751 6.237 1.00 96.88 85 MET A O 1
ATOM 645 N N . VAL A 1 86 ? -17.734 -18.099 4.443 1.00 97.38 86 VAL A N 1
ATOM 646 C CA . VAL A 1 86 ? -18.996 -18.767 4.804 1.00 97.38 86 VAL A CA 1
ATOM 647 C C . VAL A 1 86 ? -18.803 -19.698 6.000 1.00 97.38 86 VAL A C 1
ATOM 649 O O . VAL A 1 86 ? -19.641 -19.691 6.905 1.00 97.38 86 VAL A O 1
ATOM 652 N N . ALA A 1 87 ? -17.714 -20.467 6.037 1.00 97.19 87 ALA A N 1
ATOM 653 C CA . ALA A 1 87 ? -17.402 -21.354 7.152 1.00 97.19 87 ALA A CA 1
ATOM 654 C C . ALA A 1 87 ? -17.191 -20.566 8.458 1.00 97.19 87 ALA A C 1
ATOM 656 O O . ALA A 1 87 ? -17.803 -20.893 9.478 1.00 97.19 87 ALA A O 1
ATOM 657 N N . GLU A 1 88 ? -16.422 -19.473 8.419 1.00 96.81 88 GLU A N 1
ATOM 658 C CA . GLU A 1 88 ? -16.230 -18.562 9.555 1.00 96.81 88 GLU A CA 1
ATOM 659 C C . GLU A 1 88 ? -17.554 -17.956 10.032 1.00 96.81 88 GLU A C 1
ATOM 661 O O . GLU A 1 88 ? -17.812 -17.857 11.237 1.00 96.81 88 GLU A O 1
ATOM 666 N N . TYR A 1 89 ? -18.429 -17.569 9.097 1.00 96.56 89 TYR A N 1
ATOM 667 C CA . TYR A 1 89 ? -19.758 -17.066 9.429 1.00 96.56 89 TYR A CA 1
ATOM 668 C C . TYR A 1 89 ? -20.610 -18.106 10.156 1.00 96.56 89 TYR A C 1
ATOM 670 O O . TYR A 1 89 ? -21.176 -17.796 11.208 1.00 96.56 89 TYR A O 1
ATOM 678 N N . GLN A 1 90 ? -20.678 -19.331 9.633 1.00 97.62 90 GLN A N 1
ATOM 679 C CA . GLN A 1 90 ? -21.443 -20.429 10.228 1.00 97.62 90 GLN A CA 1
ATOM 680 C C . GLN A 1 90 ? -20.892 -20.846 11.597 1.00 97.62 90 GLN A C 1
ATOM 682 O O . GLN A 1 90 ? -21.666 -21.174 12.495 1.00 97.62 90 GLN A O 1
ATOM 687 N N . ALA A 1 91 ? -19.571 -20.775 11.782 1.00 97.62 91 ALA A N 1
ATOM 688 C CA . ALA A 1 91 ? -18.904 -21.034 13.055 1.00 97.62 91 ALA A CA 1
ATOM 689 C C . ALA A 1 91 ? -19.041 -19.882 14.072 1.00 97.62 91 ALA A C 1
ATOM 691 O O . ALA A 1 91 ? -18.598 -20.015 15.213 1.00 97.62 91 ALA A O 1
ATOM 692 N N . GLY A 1 92 ? -19.624 -18.741 13.685 1.00 96.88 92 GLY A N 1
ATOM 693 C CA . GLY A 1 92 ? -19.714 -17.556 14.540 1.00 96.88 92 GLY A CA 1
ATOM 694 C C . GLY A 1 92 ? -18.368 -16.860 14.783 1.00 96.88 92 GLY A C 1
ATOM 695 O O . GLY A 1 92 ? -18.243 -16.098 15.736 1.00 96.88 92 GLY A O 1
ATOM 696 N N . GLN A 1 93 ? -17.371 -17.098 13.928 1.00 96.31 93 GLN A N 1
ATOM 697 C CA . GLN A 1 93 ? -15.986 -16.627 14.067 1.00 96.31 93 GLN A CA 1
ATOM 698 C C . GLN A 1 93 ? -15.676 -15.371 13.242 1.00 96.31 93 GLN A C 1
ATOM 700 O O . GLN A 1 93 ? -14.512 -15.035 13.040 1.00 96.31 93 GLN A O 1
ATOM 705 N N . ARG A 1 94 ? -16.700 -14.648 12.772 1.00 93.75 94 ARG A N 1
ATOM 706 C CA . ARG A 1 94 ? -16.480 -13.454 11.946 1.00 93.75 94 ARG A CA 1
ATOM 707 C C . ARG A 1 94 ? -15.611 -12.421 12.671 1.00 93.75 94 ARG A C 1
ATOM 709 O O . ARG A 1 94 ? -15.977 -12.000 13.776 1.00 93.75 94 ARG A O 1
ATOM 716 N N . PRO A 1 95 ? -14.537 -11.925 12.035 1.00 90.12 95 PRO A N 1
ATOM 717 C CA . PRO A 1 95 ? -13.760 -10.839 12.601 1.00 90.12 95 PRO A CA 1
ATOM 718 C C . PRO A 1 95 ? -14.631 -9.584 12.709 1.00 90.12 95 PRO A C 1
ATOM 720 O O . PRO A 1 95 ? -15.313 -9.189 11.764 1.00 90.12 95 PRO A O 1
ATOM 723 N N . THR A 1 96 ? -14.607 -8.943 13.878 1.00 91.31 96 THR A N 1
ATOM 724 C CA . THR A 1 96 ? -15.233 -7.631 14.079 1.00 91.31 96 THR A CA 1
ATOM 725 C C . THR A 1 96 ? -14.130 -6.576 14.069 1.00 91.31 96 THR A C 1
ATOM 727 O O . THR A 1 96 ? -13.355 -6.508 15.027 1.00 91.31 96 THR A O 1
ATOM 730 N N . PRO A 1 97 ? -13.997 -5.778 12.995 1.00 90.44 97 PRO A N 1
ATOM 731 C CA . PRO A 1 97 ? -12.953 -4.770 12.917 1.00 90.44 97 PRO A CA 1
ATOM 732 C C . PRO A 1 97 ? -13.181 -3.684 13.972 1.00 90.44 97 PRO A C 1
ATOM 734 O O . PRO A 1 97 ? -14.295 -3.188 14.149 1.00 90.44 97 PRO A O 1
ATOM 737 N N . ASN A 1 98 ? -12.108 -3.277 14.651 1.00 90.19 98 ASN A N 1
ATOM 738 C CA . ASN A 1 98 ? -12.151 -2.109 15.521 1.00 90.19 98 ASN A CA 1
ATOM 739 C C . ASN A 1 98 ? -12.187 -0.835 14.662 1.00 90.19 98 ASN A C 1
ATOM 741 O O . ASN A 1 98 ? -11.179 -0.438 14.074 1.00 90.19 98 ASN A O 1
ATOM 745 N N . ILE A 1 99 ? -13.356 -0.200 14.609 1.00 93.25 99 ILE A N 1
ATOM 746 C CA . ILE A 1 99 ? -13.591 1.044 13.865 1.00 93.25 99 ILE A CA 1
ATOM 747 C C . ILE A 1 99 ? -13.552 2.300 14.750 1.00 93.25 99 ILE A C 1
ATOM 749 O O . ILE A 1 99 ? -13.880 3.385 14.272 1.00 93.25 99 ILE A O 1
ATOM 753 N N . ALA A 1 100 ? -13.142 2.188 16.020 1.00 95.19 100 ALA A N 1
ATOM 754 C CA . ALA A 1 100 ? -13.013 3.335 16.919 1.00 95.19 100 ALA A CA 1
ATOM 755 C C . ALA A 1 100 ? -12.131 4.428 16.296 1.00 95.19 100 ALA A C 1
ATOM 757 O O . ALA A 1 100 ? -11.091 4.124 15.717 1.00 95.19 100 ALA A O 1
ATOM 758 N N . ASN A 1 101 ? -12.562 5.688 16.386 1.00 96.38 101 ASN A N 1
ATOM 759 C CA . ASN A 1 101 ? -11.888 6.864 15.815 1.00 96.38 101 ASN A CA 1
ATOM 760 C C . ASN A 1 101 ? -11.751 6.898 14.279 1.00 96.38 101 ASN A C 1
ATOM 762 O O . ASN A 1 101 ? -11.174 7.849 13.757 1.00 96.38 101 ASN A O 1
ATOM 766 N N . LEU A 1 102 ? -12.305 5.930 13.529 1.00 94.62 102 LEU A N 1
ATOM 767 C CA . LEU A 1 102 ? -12.157 5.890 12.066 1.00 94.62 102 LEU A CA 1
ATOM 768 C C . LEU A 1 102 ? -12.674 7.166 11.386 1.00 94.62 102 LEU A C 1
ATOM 770 O O . LEU A 1 102 ? -12.003 7.698 10.512 1.00 94.62 102 LEU A O 1
ATOM 774 N N . GLU A 1 103 ? -13.828 7.676 11.813 1.00 94.69 103 GLU A N 1
ATOM 775 C CA . GLU A 1 103 ? -14.390 8.931 11.298 1.00 94.69 103 GLU A CA 1
ATOM 776 C C . GLU A 1 103 ? -13.429 10.110 11.506 1.00 94.69 103 GLU A C 1
ATOM 778 O O . GLU A 1 103 ? -13.134 10.839 10.564 1.00 94.69 103 GLU A O 1
ATOM 783 N N . ALA A 1 104 ? -12.843 10.235 12.703 1.00 95.25 104 ALA A N 1
ATOM 784 C CA . ALA A 1 104 ? -11.862 11.278 12.994 1.00 95.25 104 ALA A CA 1
ATOM 785 C C . ALA A 1 104 ? -10.614 11.161 12.103 1.00 95.25 104 ALA A C 1
ATOM 787 O O . ALA A 1 104 ? -10.074 12.176 11.674 1.00 95.25 104 ALA A O 1
ATOM 788 N N . TYR A 1 105 ? -10.161 9.941 11.804 1.00 94.06 105 TYR A N 1
ATOM 789 C CA . TYR A 1 105 ? -9.018 9.723 10.914 1.00 94.06 105 TYR A CA 1
ATOM 790 C C . TYR A 1 105 ? -9.325 10.119 9.474 1.00 94.06 105 TYR A C 1
ATOM 792 O O . TYR A 1 105 ? -8.480 10.725 8.822 1.00 94.06 105 TYR A O 1
ATOM 800 N N . LEU A 1 106 ? -10.524 9.801 8.986 1.00 92.50 106 LEU A N 1
ATOM 801 C CA . LEU A 1 106 ? -10.942 10.163 7.635 1.00 92.50 106 LEU A CA 1
ATOM 802 C C . LEU A 1 106 ? -11.096 11.681 7.485 1.00 92.50 106 LEU A C 1
ATOM 804 O O . LEU A 1 106 ? -10.607 12.236 6.506 1.00 92.50 106 LEU A O 1
ATOM 808 N N . GLU A 1 107 ? -11.693 12.361 8.468 1.00 93.94 107 GLU A N 1
ATOM 809 C CA . GLU A 1 107 ? -11.795 13.827 8.479 1.00 93.94 107 GLU A CA 1
ATOM 810 C C . GLU A 1 107 ? -10.415 14.495 8.488 1.00 93.94 107 GLU A C 1
ATOM 812 O O . GLU A 1 107 ? -10.145 15.364 7.662 1.00 93.94 107 GLU A O 1
ATOM 817 N N . ILE A 1 108 ? -9.508 14.042 9.360 1.00 92.75 108 ILE A N 1
ATOM 818 C CA . ILE A 1 108 ? -8.125 14.540 9.397 1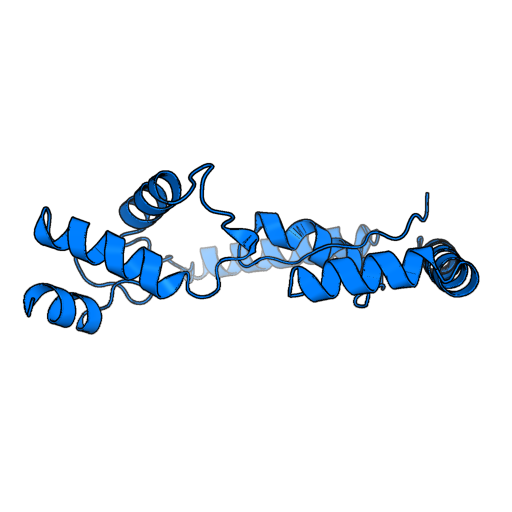.00 92.75 108 ILE A CA 1
ATOM 819 C C . ILE A 1 108 ? -7.428 14.301 8.057 1.00 92.75 108 ILE A C 1
ATOM 821 O O . ILE A 1 108 ? -6.733 15.185 7.568 1.00 92.75 108 ILE A O 1
ATOM 825 N N . GLY A 1 109 ? -7.619 13.130 7.446 1.00 89.56 109 GLY A N 1
ATOM 826 C CA . GLY A 1 109 ? -7.054 12.824 6.136 1.00 89.56 109 GLY A CA 1
ATOM 827 C C . GLY A 1 109 ? -7.490 13.816 5.060 1.00 89.56 109 GLY A C 1
ATOM 828 O O . GLY A 1 109 ? -6.643 14.293 4.312 1.00 89.56 109 GLY A O 1
ATOM 829 N N . ILE A 1 110 ? -8.775 14.184 5.040 1.00 89.56 110 ILE A N 1
ATOM 830 C CA . ILE A 1 110 ? -9.317 15.204 4.128 1.00 89.56 110 ILE A CA 1
ATOM 831 C C . ILE A 1 110 ? -8.700 16.581 4.411 1.00 89.56 110 ILE A C 1
ATOM 833 O O . ILE A 1 110 ? -8.390 17.319 3.485 1.00 89.56 110 ILE A O 1
ATOM 837 N N . GLU A 1 111 ? -8.501 16.945 5.680 1.00 87.94 111 GLU A N 1
ATOM 838 C CA . GLU A 1 111 ? -7.915 18.243 6.048 1.00 87.94 111 GLU A CA 1
ATOM 839 C C . GLU A 1 111 ? -6.410 18.353 5.757 1.00 87.94 111 GLU A C 1
ATOM 841 O O . GLU A 1 111 ? -5.898 19.468 5.579 1.00 87.94 111 GLU A O 1
ATOM 846 N N . LEU A 1 112 ? -5.697 17.223 5.783 1.00 85.69 112 LEU A N 1
ATOM 847 C CA . LEU A 1 112 ? -4.261 17.130 5.516 1.00 85.69 112 LEU A CA 1
ATOM 848 C C . LEU A 1 112 ? -3.936 17.098 4.019 1.00 85.69 112 LEU A C 1
ATOM 850 O O . LEU A 1 112 ? -2.855 17.554 3.648 1.00 85.69 112 LEU A O 1
ATOM 854 N N . ASP A 1 113 ? -4.845 16.580 3.190 1.00 77.94 113 ASP A N 1
ATOM 855 C CA . ASP A 1 113 ? -4.711 16.523 1.732 1.00 77.94 113 ASP A CA 1
ATOM 856 C C . ASP A 1 113 ? -4.914 17.918 1.125 1.00 77.94 113 ASP A C 1
ATOM 858 O O . ASP A 1 113 ? -6.025 18.344 0.806 1.00 77.94 113 ASP A O 1
ATOM 862 N N . ARG A 1 114 ? -3.824 18.683 1.060 1.00 73.25 114 ARG A N 1
ATOM 863 C CA . ARG A 1 114 ? -3.804 20.069 0.588 1.00 73.25 114 ARG A CA 1
ATOM 864 C C . ARG A 1 114 ? -2.845 20.212 -0.582 1.00 73.25 114 ARG A C 1
ATOM 866 O O . ARG A 1 114 ? -1.775 19.614 -0.573 1.00 73.25 114 ARG A O 1
ATOM 873 N N . ASP A 1 115 ? -3.183 21.093 -1.523 1.00 75.62 115 ASP A N 1
ATOM 874 C CA . ASP A 1 115 ? -2.382 21.360 -2.729 1.00 75.62 115 ASP A CA 1
ATOM 875 C C . ASP A 1 115 ? -0.930 21.790 -2.436 1.00 75.62 115 ASP A C 1
ATOM 877 O O . ASP A 1 115 ? -0.058 21.661 -3.293 1.00 75.62 115 ASP A O 1
ATOM 881 N N . ASP A 1 116 ? -0.648 22.311 -1.238 1.00 77.62 116 ASP A N 1
ATOM 882 C CA . ASP A 1 116 ? 0.692 22.721 -0.811 1.00 77.62 116 ASP A CA 1
ATOM 883 C C . ASP A 1 116 ? 1.542 21.575 -0.232 1.00 77.62 116 ASP A C 1
ATOM 885 O O . ASP A 1 116 ? 2.702 21.798 0.127 1.00 77.62 116 ASP A O 1
ATOM 889 N N . ARG A 1 117 ? 1.003 20.351 -0.144 1.00 77.88 117 ARG A N 1
ATOM 890 C CA . ARG A 1 117 ? 1.672 19.190 0.452 1.00 77.88 117 ARG A CA 1
ATOM 891 C C . ARG A 1 117 ? 1.548 17.945 -0.424 1.00 77.88 117 ARG A C 1
ATOM 893 O O . ARG A 1 117 ? 0.478 17.371 -0.572 1.00 77.88 117 ARG A O 1
ATOM 900 N N . GLU A 1 118 ? 2.684 17.445 -0.907 1.00 82.75 118 GLU A N 1
ATOM 901 C CA . GLU A 1 118 ? 2.737 16.164 -1.620 1.00 82.75 118 GLU A CA 1
ATOM 902 C C . GLU A 1 118 ? 2.748 14.987 -0.634 1.00 82.75 118 GLU A C 1
ATOM 904 O O . GLU A 1 118 ? 3.800 14.554 -0.144 1.00 82.75 118 GLU A O 1
ATOM 909 N N . MET A 1 119 ? 1.558 14.449 -0.360 1.00 81.06 119 MET A N 1
ATOM 910 C CA . MET A 1 119 ? 1.369 13.350 0.583 1.00 81.06 119 MET A CA 1
ATOM 911 C C . MET A 1 119 ? 2.172 12.098 0.198 1.00 81.06 119 MET A C 1
ATOM 913 O O . MET A 1 119 ? 2.650 11.402 1.089 1.00 81.06 119 MET A O 1
ATOM 917 N N . LEU A 1 120 ? 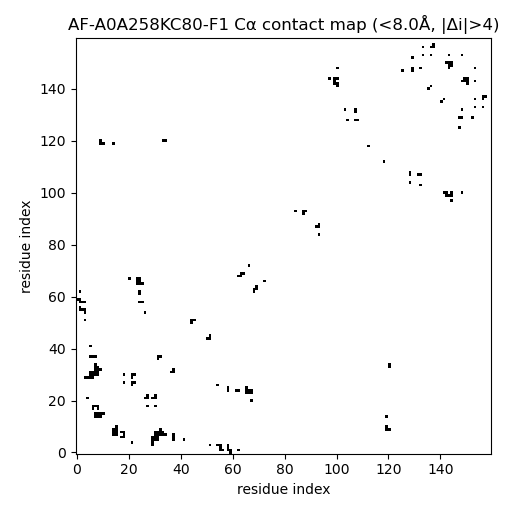2.401 11.794 -1.087 1.00 78.88 120 LEU A N 1
ATOM 918 C CA . LEU A 1 120 ? 3.166 10.594 -1.473 1.00 78.88 120 LEU A CA 1
ATOM 919 C C . LEU A 1 120 ? 4.628 10.618 -1.013 1.00 78.88 120 LEU A C 1
ATOM 921 O O . LEU A 1 120 ? 5.232 9.553 -0.876 1.00 78.88 120 LEU A O 1
ATOM 925 N N . THR A 1 121 ? 5.180 11.806 -0.773 1.00 78.62 121 THR A N 1
ATOM 926 C CA . THR A 1 121 ? 6.581 12.003 -0.365 1.00 78.62 121 THR A CA 1
ATOM 927 C C . THR A 1 121 ? 6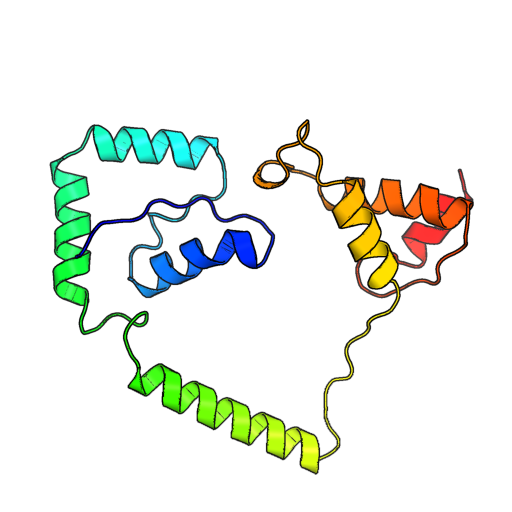.753 12.270 1.127 1.00 78.62 121 THR A C 1
ATOM 929 O O . THR A 1 121 ? 7.879 12.347 1.615 1.00 78.62 121 THR A O 1
ATOM 932 N N . GLU A 1 122 ? 5.652 12.384 1.870 1.00 84.38 122 GLU A N 1
ATOM 933 C CA . GLU A 1 122 ? 5.689 12.681 3.295 1.00 84.38 122 GLU A CA 1
ATOM 934 C C . GLU A 1 122 ? 6.289 11.505 4.086 1.00 84.38 122 GLU A C 1
ATOM 936 O O . GLU A 1 122 ? 5.825 10.361 4.021 1.00 84.38 122 GLU A O 1
ATOM 941 N N . VAL A 1 123 ? 7.348 11.789 4.846 1.00 79.50 123 VAL A N 1
ATOM 942 C CA . VAL A 1 123 ? 8.148 10.752 5.517 1.00 79.50 123 VAL A CA 1
ATOM 943 C C . VAL A 1 123 ? 7.522 10.360 6.857 1.00 79.50 123 VAL A C 1
ATOM 945 O O . VAL A 1 123 ? 7.550 9.183 7.228 1.00 79.50 123 VAL A O 1
ATOM 948 N N . ASP A 1 124 ? 6.893 11.316 7.551 1.00 86.94 124 ASP A N 1
ATOM 949 C CA . ASP A 1 124 ? 6.341 11.128 8.898 1.00 86.94 124 ASP A CA 1
ATOM 950 C C . ASP A 1 124 ? 4.823 11.381 8.973 1.00 86.94 124 ASP A C 1
ATOM 952 O O . ASP A 1 124 ? 4.312 12.300 9.620 1.00 86.94 124 ASP A O 1
ATOM 956 N N . PHE A 1 125 ? 4.078 10.503 8.298 1.00 84.38 125 PHE A N 1
ATOM 957 C CA . PHE A 1 125 ? 2.613 10.467 8.334 1.00 84.38 125 PHE A CA 1
ATOM 958 C C . PHE A 1 125 ? 2.038 10.315 9.745 1.00 84.38 125 PHE A C 1
ATOM 960 O O . PHE A 1 125 ? 0.983 10.874 10.047 1.00 84.38 125 PHE A O 1
ATOM 967 N N . GLU A 1 126 ? 2.692 9.520 10.594 1.00 89.44 126 GLU A N 1
ATOM 968 C CA . GLU A 1 126 ? 2.159 9.193 11.913 1.00 89.44 126 GLU A CA 1
ATOM 969 C C . GLU A 1 126 ? 2.153 10.432 12.807 1.00 89.44 126 GLU A C 1
ATOM 971 O O . GLU A 1 126 ? 1.112 10.769 13.376 1.00 89.44 126 GLU A O 1
ATOM 976 N N . SER A 1 127 ? 3.266 11.170 12.862 1.00 91.69 127 SER A N 1
ATOM 977 C CA . SER A 1 127 ? 3.342 12.410 13.640 1.00 91.69 127 SER A CA 1
ATOM 978 C C . SER A 1 127 ? 2.370 13.478 13.143 1.00 91.69 127 SER A C 1
ATOM 980 O O . SER A 1 127 ? 1.802 14.218 13.954 1.00 91.69 127 SER A O 1
ATOM 982 N N . LEU A 1 128 ? 2.133 13.556 11.828 1.00 90.75 128 LEU A N 1
ATOM 983 C CA . LEU A 1 128 ? 1.136 14.459 11.245 1.00 90.75 128 LEU A CA 1
ATOM 984 C C . LEU A 1 128 ? -0.266 14.171 11.768 1.00 90.75 128 LEU A C 1
ATOM 986 O O . LEU A 1 128 ? -0.930 15.064 12.304 1.00 90.75 128 LEU A O 1
ATOM 990 N N . TYR A 1 129 ? -0.688 12.912 11.662 1.00 93.44 129 TYR A N 1
ATOM 991 C CA . TYR A 1 129 ? -1.987 12.492 12.166 1.00 93.44 129 TYR A CA 1
ATOM 992 C C . TYR A 1 129 ? -2.076 12.660 13.684 1.00 93.44 129 TYR A C 1
ATOM 994 O O . TYR A 1 129 ? -3.062 13.212 14.165 1.00 93.44 129 TYR A O 1
ATOM 1002 N N . LYS A 1 130 ? -1.049 12.275 14.453 1.00 95.19 130 LYS A N 1
ATOM 1003 C CA . LYS A 1 130 ? -1.034 12.437 15.919 1.00 95.19 130 LYS A CA 1
ATOM 1004 C C . LYS A 1 130 ? -1.105 13.901 16.352 1.00 95.19 130 LYS A C 1
ATOM 1006 O O . LYS A 1 130 ? -1.775 14.222 17.335 1.00 95.19 130 LYS A O 1
ATOM 1011 N N . THR A 1 131 ? -0.488 14.810 15.599 1.00 95.00 131 THR A N 1
ATOM 1012 C CA . THR A 1 131 ? -0.596 16.256 15.843 1.00 95.00 131 THR A CA 1
ATOM 1013 C C . THR A 1 131 ? -2.024 16.752 15.617 1.00 95.00 131 THR A C 1
ATOM 1015 O O . THR A 1 131 ? -2.558 17.485 16.453 1.00 95.00 131 THR A O 1
ATOM 1018 N N . ALA A 1 132 ? -2.669 16.345 14.520 1.00 95.06 132 ALA A N 1
ATOM 1019 C CA . ALA A 1 132 ? -4.063 16.697 14.250 1.00 95.06 132 ALA A CA 1
ATOM 1020 C C . ALA A 1 132 ? -5.023 16.080 15.285 1.00 95.06 132 ALA A C 1
ATOM 1022 O O . ALA A 1 132 ? -5.905 16.767 15.806 1.00 95.06 132 ALA A O 1
ATOM 1023 N N . LEU A 1 133 ? -4.793 14.822 15.664 1.00 96.44 133 LEU A N 1
ATOM 1024 C CA . LEU A 1 133 ? -5.561 14.114 16.687 1.00 96.44 133 LEU A CA 1
ATOM 1025 C C . LEU A 1 133 ? -5.441 14.767 18.059 1.00 96.44 133 LEU A C 1
ATOM 1027 O O . LEU A 1 133 ? -6.453 14.921 18.732 1.00 96.44 133 LEU A O 1
ATOM 1031 N N . THR A 1 134 ? -4.249 15.231 18.437 1.00 97.12 134 THR A N 1
ATOM 1032 C CA . THR A 1 134 ? -4.041 15.997 19.674 1.00 97.12 134 THR A CA 1
ATOM 1033 C C . THR A 1 134 ? -4.922 17.244 19.692 1.00 97.12 134 THR A C 1
ATOM 1035 O O . THR A 1 134 ? -5.664 17.465 20.647 1.00 97.12 134 THR A O 1
ATOM 1038 N N . ARG A 1 135 ? -4.903 18.041 18.614 1.00 95.44 135 ARG A N 1
ATOM 1039 C CA . ARG A 1 135 ? -5.732 19.257 18.510 1.00 95.44 135 ARG A CA 1
ATOM 1040 C C . ARG A 1 135 ? -7.220 18.936 18.616 1.00 95.44 135 ARG A C 1
ATOM 1042 O O . ARG A 1 135 ? -7.942 19.619 19.337 1.00 95.44 135 ARG A O 1
ATOM 1049 N N . ARG A 1 136 ? -7.669 17.886 17.924 1.00 95.44 136 ARG A N 1
ATOM 1050 C CA . ARG A 1 136 ? -9.062 17.434 17.973 1.00 95.44 136 ARG A CA 1
ATOM 1051 C C . ARG A 1 136 ? -9.450 16.953 19.369 1.00 95.44 136 ARG A C 1
ATOM 1053 O O . ARG A 1 136 ? -10.499 17.355 19.856 1.00 95.44 136 ARG A O 1
ATOM 1060 N N . HIS A 1 137 ? -8.608 16.145 20.011 1.00 97.19 137 HIS A N 1
ATOM 1061 C CA . HIS A 1 137 ? -8.840 15.594 21.345 1.00 97.19 137 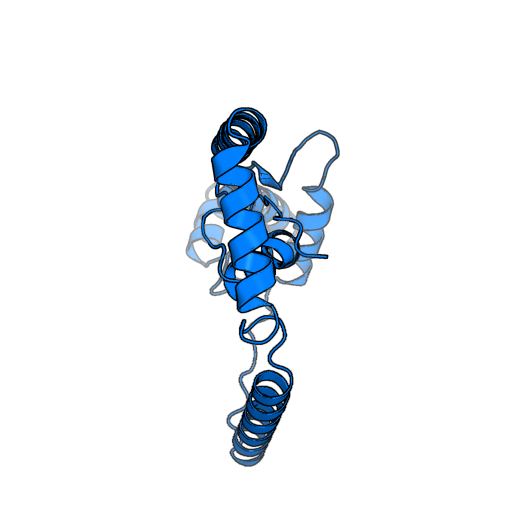HIS A CA 1
ATOM 1062 C C . HIS A 1 137 ? -9.001 16.700 22.398 1.00 97.19 137 HIS A C 1
ATOM 1064 O O . HIS A 1 137 ? -9.935 16.647 23.192 1.00 97.19 137 HIS A O 1
ATOM 1070 N N . LEU A 1 138 ? -8.158 17.737 22.355 1.00 95.88 138 LEU A N 1
ATOM 1071 C CA . LEU A 1 138 ? -8.253 18.885 23.266 1.00 95.88 138 LEU A CA 1
ATOM 1072 C C . LEU A 1 138 ? -9.563 19.680 23.099 1.00 95.88 138 LEU A C 1
ATOM 1074 O O . LEU A 1 138 ? -10.038 20.281 24.059 1.00 95.88 138 LEU A O 1
ATOM 1078 N N . ALA A 1 139 ? -10.163 19.680 21.903 1.00 95.19 139 ALA A N 1
ATOM 1079 C CA . ALA A 1 139 ? -11.464 20.308 21.655 1.00 95.19 139 ALA A CA 1
ATOM 1080 C C . ALA A 1 139 ? -12.649 19.378 21.978 1.00 95.19 139 ALA A C 1
ATOM 1082 O O . ALA A 1 139 ? -13.675 19.819 22.497 1.00 95.19 139 ALA A O 1
ATOM 1083 N N . ARG A 1 140 ? -12.521 18.088 21.652 1.00 94.25 140 ARG A N 1
ATOM 1084 C CA . ARG A 1 140 ? -13.510 17.033 21.885 1.00 94.25 140 ARG A CA 1
ATOM 1085 C C . ARG A 1 140 ? -12.775 15.720 22.189 1.00 94.25 140 ARG A C 1
ATOM 1087 O O . ARG A 1 140 ? -12.291 15.086 21.247 1.00 94.25 140 ARG A O 1
ATOM 1094 N N . PRO A 1 141 ? -12.732 15.284 23.461 1.00 95.31 141 PRO A N 1
ATOM 1095 C CA . PRO A 1 141 ? -11.992 14.092 23.853 1.00 95.31 141 PRO A CA 1
ATOM 1096 C C . PRO A 1 141 ? -12.400 12.848 23.060 1.00 95.31 141 PRO A C 1
ATOM 1098 O O . PRO A 1 141 ? -13.583 12.549 22.879 1.00 95.31 141 PRO A O 1
ATOM 1101 N N . LEU A 1 142 ? -11.384 12.127 22.594 1.00 96.12 142 LEU A N 1
ATOM 1102 C CA . LEU A 1 142 ? -11.483 10.849 21.889 1.00 96.12 142 LEU A CA 1
ATOM 1103 C C . LEU A 1 142 ? -11.033 9.723 22.820 1.00 96.12 142 LEU A C 1
ATOM 1105 O O . LEU A 1 142 ? -10.045 9.886 23.537 1.00 96.12 142 LEU A O 1
ATOM 1109 N N . GLY A 1 143 ? -11.730 8.587 22.782 1.00 96.00 143 GLY A N 1
ATOM 1110 C CA . GLY A 1 143 ? -11.301 7.378 23.485 1.00 96.00 143 GLY A CA 1
ATOM 1111 C C . GLY A 1 143 ? -10.092 6.718 22.808 1.00 96.00 143 GLY A C 1
ATOM 1112 O O . GLY A 1 143 ? -9.860 6.948 21.617 1.00 96.00 143 GLY A O 1
ATOM 1113 N N . PRO A 1 144 ? -9.323 5.892 23.539 1.00 96.44 144 PRO A N 1
ATOM 1114 C CA . PRO A 1 144 ? -8.190 5.182 22.965 1.00 96.44 144 PRO A CA 1
ATOM 1115 C C . PRO A 1 144 ? -8.643 4.090 21.991 1.00 96.44 144 PRO A C 1
ATOM 1117 O O . PRO A 1 144 ? -9.703 3.481 22.151 1.00 96.44 144 PRO A O 1
ATOM 1120 N N . ASP A 1 145 ? -7.786 3.790 21.025 1.00 94.62 145 ASP A N 1
ATOM 1121 C CA . ASP A 1 145 ? -7.836 2.583 20.213 1.00 94.62 145 ASP A CA 1
ATOM 1122 C C . ASP A 1 145 ? -6.487 1.852 20.197 1.00 94.62 145 ASP A C 1
ATOM 1124 O O . ASP A 1 145 ? -5.526 2.241 20.860 1.00 94.62 145 ASP A O 1
ATOM 1128 N N . ASN A 1 146 ? -6.441 0.752 19.442 1.00 90.88 146 ASN A N 1
ATOM 1129 C CA . ASN A 1 146 ? -5.268 -0.115 19.324 1.00 90.88 146 ASN A CA 1
ATOM 1130 C C . ASN A 1 146 ? -4.528 0.101 17.992 1.00 90.88 146 ASN A C 1
ATOM 1132 O O . ASN A 1 146 ? -3.872 -0.818 17.504 1.00 90.88 146 ASN A O 1
ATOM 1136 N N . ARG A 1 147 ? -4.721 1.259 17.346 1.00 90.62 147 ARG A N 1
ATOM 1137 C CA . ARG A 1 147 ? -4.163 1.581 16.028 1.00 90.62 147 ARG A CA 1
ATOM 1138 C C . ARG A 1 147 ? -3.246 2.797 16.115 1.00 90.62 147 ARG A C 1
ATOM 1140 O O . ARG A 1 147 ? -2.038 2.622 16.173 1.00 90.62 147 ARG A O 1
ATOM 1147 N N . LEU A 1 148 ? -3.814 4.002 16.096 1.00 92.44 148 LEU A N 1
ATOM 1148 C CA . LEU A 1 148 ? -3.071 5.257 15.919 1.00 92.44 148 LEU A CA 1
ATOM 1149 C C . LEU A 1 148 ? -3.266 6.234 17.087 1.00 92.44 148 LEU A C 1
ATOM 1151 O O . LEU A 1 148 ? -2.439 7.125 17.267 1.00 92.44 148 LEU A O 1
ATOM 1155 N N . TRP A 1 149 ? -4.328 6.076 17.883 1.00 96.38 149 TRP A N 1
ATOM 1156 C CA . TRP A 1 149 ? -4.631 6.954 19.012 1.00 96.38 149 TRP A CA 1
ATOM 1157 C C . TRP A 1 149 ? -4.733 6.144 20.301 1.00 96.38 149 TRP A C 1
ATOM 1159 O O . TRP A 1 149 ? -5.819 5.769 20.739 1.00 96.38 149 TRP A O 1
ATOM 1169 N N . THR A 1 150 ? -3.582 5.823 20.886 1.00 96.25 150 THR A N 1
ATOM 1170 C CA . THR A 1 150 ? -3.495 4.938 22.053 1.00 96.25 150 THR A CA 1
ATOM 1171 C C . THR A 1 150 ? -3.727 5.682 23.371 1.00 96.25 150 THR A C 1
ATOM 1173 O O . THR A 1 150 ? -3.746 6.913 23.430 1.00 96.25 150 THR A O 1
ATOM 1176 N N . ALA A 1 151 ? -3.863 4.937 24.474 1.00 96.25 151 ALA A N 1
ATOM 1177 C CA . ALA A 1 151 ? -3.931 5.531 25.813 1.00 96.25 151 ALA A CA 1
ATOM 1178 C C . ALA A 1 151 ? -2.665 6.340 26.165 1.00 96.25 151 ALA A C 1
ATOM 1180 O O . ALA A 1 151 ? -2.748 7.335 26.884 1.00 96.25 151 ALA A O 1
ATOM 1181 N N . GLU A 1 152 ? -1.503 5.941 25.639 1.00 96.19 152 GLU A N 1
ATOM 1182 C CA . GLU A 1 152 ? -0.250 6.679 25.810 1.00 96.19 152 GLU A CA 1
ATOM 1183 C C . GLU A 1 152 ? -0.277 8.014 25.055 1.00 96.19 152 GLU A C 1
ATOM 1185 O O . GLU A 1 152 ? 0.109 9.041 25.620 1.00 96.19 152 GLU A O 1
ATOM 1190 N N . ASP A 1 153 ? -0.797 8.016 23.822 1.00 96.19 153 ASP A N 1
ATOM 1191 C CA . ASP A 1 153 ? -0.933 9.228 23.006 1.00 96.19 153 ASP A CA 1
ATOM 1192 C C . ASP A 1 153 ? -1.897 10.236 23.656 1.00 96.19 153 ASP A C 1
ATOM 1194 O O . ASP A 1 153 ? -1.596 11.429 23.709 1.00 96.19 153 ASP A O 1
ATOM 1198 N N . ILE A 1 154 ? -3.010 9.762 24.231 1.00 96.88 154 ILE A N 1
ATOM 1199 C CA . ILE A 1 154 ? -3.948 10.600 25.001 1.00 96.88 154 ILE A CA 1
ATOM 1200 C C . ILE A 1 154 ? -3.248 11.223 26.205 1.00 96.88 154 ILE A C 1
ATOM 1202 O O . ILE A 1 154 ? -3.259 12.441 26.370 1.00 96.88 154 ILE A O 1
ATOM 1206 N N . ALA A 1 155 ? -2.578 10.404 27.019 1.00 96.19 155 ALA A N 1
ATOM 1207 C CA . ALA A 1 155 ? -1.881 10.905 28.194 1.00 96.19 155 ALA A CA 1
ATOM 1208 C C . ALA A 1 155 ? -0.781 11.914 27.811 1.00 96.19 155 ALA A C 1
ATOM 1210 O O . ALA A 1 155 ? -0.500 12.841 28.565 1.00 96.19 155 ALA A O 1
ATOM 1211 N N . ALA A 1 156 ? -0.141 11.753 26.648 1.00 95.12 156 ALA A N 1
ATOM 1212 C CA . ALA A 1 156 ? 0.813 12.725 26.121 1.00 95.12 156 ALA A CA 1
ATOM 1213 C C . ALA A 1 156 ? 0.148 14.031 25.658 1.00 95.12 156 ALA A C 1
ATOM 1215 O O . ALA A 1 156 ? 0.727 15.099 25.867 1.00 95.12 156 ALA A O 1
ATOM 1216 N N . ALA A 1 157 ? -1.046 13.957 25.067 1.00 94.94 157 ALA A N 1
ATOM 1217 C CA . ALA A 1 157 ? -1.826 15.113 24.637 1.00 94.94 157 ALA A CA 1
ATOM 1218 C C . ALA A 1 157 ? -2.339 15.956 25.816 1.00 94.94 157 ALA A C 1
ATOM 1220 O O . ALA A 1 157 ? -2.247 17.176 25.761 1.00 94.94 157 ALA A O 1
ATOM 1221 N N . GLU A 1 158 ? -2.822 15.321 26.887 1.00 94.75 158 GLU A N 1
ATOM 1222 C CA . GLU A 1 158 ? -3.394 15.995 28.068 1.00 94.75 158 GLU A CA 1
ATOM 1223 C C . GLU A 1 158 ? -2.341 16.612 29.004 1.00 94.75 158 GLU A C 1
ATOM 1225 O O . GLU A 1 158 ? -2.660 17.453 29.842 1.00 94.75 158 GLU A O 1
ATOM 1230 N N . ARG A 1 159 ? -1.073 16.197 28.885 1.00 90.12 159 ARG A N 1
ATOM 1231 C CA . ARG A 1 159 ? 0.051 16.772 29.647 1.00 90.12 159 ARG A CA 1
ATOM 1232 C C . ARG A 1 159 ? 0.556 18.109 29.088 1.00 90.12 159 ARG A C 1
ATOM 1234 O O . ARG A 1 159 ? 1.440 18.700 29.709 1.00 90.12 159 ARG A O 1
ATOM 1241 N N . ARG A 1 160 ? 0.082 18.530 27.912 1.00 62.66 160 ARG A N 1
ATOM 1242 C CA . ARG A 1 160 ? 0.486 19.768 27.228 1.00 62.66 160 ARG A CA 1
ATOM 1243 C C . ARG A 1 160 ? -0.492 20.898 27.503 1.00 62.66 160 ARG A C 1
ATOM 1245 O O . ARG A 1 160 ? 0.008 22.033 27.651 1.00 62.66 160 ARG A O 1
#

Mean predicted aligned error: 4.77 Å

Secondary structure (DSSP, 8-state):
------EE--SSSGGGHHHHHHHHTT-GGGEESSHHHHHHHHHHHHH-HHHHHHHHHHHHHHTTTSGGG-HHHHHHHHHHHHHHHHHHHHTT-------TTHHHHHHHHHHH--TT--GGG-S-HHHHHHHHHHHHHHHS-----SSSS-HHHHHHHHT-